Protein AF-A0A9E5MPN9-F1 (afdb_monomer_lite)

pLDDT: mean 95.98, std 2.35, range [81.56, 98.19]

Radius of gyration: 13.95 Å; chains: 1; bounding box: 28×28×39 Å

Organism: NCBI:txid1470433

Structure (mmCIF, N/CA/C/O backbone):
data_AF-A0A9E5MPN9-F1
#
_entry.id   AF-A0A9E5MPN9-F1
#
loop_
_atom_site.group_PDB
_atom_site.id
_atom_site.type_symbol
_atom_site.label_atom_id
_atom_site.label_alt_id
_atom_site.label_comp_id
_atom_site.label_asym_id
_atom_site.label_entity_id
_atom_site.label_seq_id
_atom_site.pdbx_PDB_ins_code
_atom_site.Cartn_x
_atom_site.Cartn_y
_atom_site.Cartn_z
_atom_site.occupancy
_atom_site.B_iso_or_equiv
_atom_site.auth_seq_id
_atom_site.auth_comp_id
_atom_site.auth_asym_id
_atom_site.auth_atom_id
_atom_site.pdbx_PDB_model_num
ATOM 1 N N . MET A 1 1 ? 7.208 -0.714 -3.745 1.00 87.50 1 MET A N 1
ATOM 2 C CA . MET A 1 1 ? 7.320 0.173 -2.564 1.00 87.50 1 MET A CA 1
ATOM 3 C C . MET A 1 1 ? 7.090 -0.622 -1.282 1.00 87.50 1 MET A C 1
ATOM 5 O O . MET A 1 1 ? 6.176 -1.444 -1.253 1.00 87.50 1 MET A O 1
ATOM 9 N N . ASN A 1 2 ? 7.932 -0.434 -0.262 1.00 92.62 2 ASN A N 1
ATOM 10 C CA . ASN A 1 2 ? 7.782 -1.078 1.050 1.00 92.62 2 ASN A CA 1
ATOM 11 C C . ASN A 1 2 ? 6.917 -0.226 2.011 1.00 92.62 2 ASN A C 1
ATOM 13 O O . ASN A 1 2 ? 6.469 0.859 1.648 1.00 92.62 2 ASN A O 1
ATOM 17 N N . LYS A 1 3 ? 6.665 -0.729 3.227 1.00 95.25 3 LYS A N 1
ATOM 18 C CA . LYS A 1 3 ? 5.833 -0.047 4.231 1.00 95.25 3 LYS A CA 1
ATOM 19 C C . LYS A 1 3 ? 6.384 1.325 4.641 1.00 95.25 3 LYS A C 1
ATOM 21 O O . LYS A 1 3 ? 5.616 2.273 4.673 1.00 95.25 3 LYS A O 1
ATOM 26 N N . GLU A 1 4 ? 7.676 1.417 4.946 1.00 95.81 4 GLU A N 1
ATOM 27 C CA . GLU A 1 4 ? 8.314 2.650 5.440 1.00 95.81 4 GLU A CA 1
ATOM 28 C C . GLU A 1 4 ? 8.236 3.769 4.396 1.00 95.81 4 GLU A C 1
ATOM 30 O O . GLU A 1 4 ? 7.870 4.895 4.714 1.00 95.81 4 GLU A O 1
ATOM 35 N N . GLN A 1 5 ? 8.483 3.430 3.129 1.00 95.00 5 GLN A N 1
ATOM 36 C CA . GLN A 1 5 ? 8.317 4.356 2.009 1.00 95.00 5 GLN A CA 1
ATOM 37 C C . GLN A 1 5 ? 6.860 4.812 1.865 1.00 95.00 5 GLN A C 1
ATOM 39 O O . GLN A 1 5 ? 6.595 5.985 1.646 1.00 95.00 5 GLN A O 1
ATOM 44 N N . LEU A 1 6 ? 5.896 3.898 2.011 1.00 95.88 6 LEU A N 1
ATOM 45 C CA . LEU A 1 6 ? 4.481 4.255 1.933 1.00 95.88 6 LEU A CA 1
ATOM 46 C C . LEU A 1 6 ? 4.050 5.160 3.099 1.00 95.88 6 LEU A C 1
ATOM 48 O O . LEU A 1 6 ? 3.249 6.067 2.895 1.00 95.88 6 LEU A O 1
ATOM 52 N N . GLU A 1 7 ? 4.560 4.927 4.310 1.00 96.62 7 GLU A N 1
ATOM 53 C CA . GLU A 1 7 ? 4.334 5.791 5.479 1.00 96.62 7 GLU A CA 1
ATOM 54 C C . GLU A 1 7 ? 4.865 7.211 5.233 1.00 96.62 7 GLU A C 1
ATOM 56 O O . GLU A 1 7 ? 4.150 8.179 5.498 1.00 96.62 7 GLU A O 1
ATOM 61 N N . GLU A 1 8 ? 6.067 7.334 4.662 1.00 95.50 8 GLU A N 1
ATOM 62 C CA . GLU A 1 8 ? 6.678 8.615 4.285 1.00 95.50 8 GLU A CA 1
ATOM 63 C C . GLU A 1 8 ? 5.840 9.368 3.239 1.00 95.50 8 GLU A C 1
ATOM 65 O O . GLU A 1 8 ? 5.478 10.522 3.461 1.00 95.50 8 GLU A O 1
ATOM 70 N N . GLU A 1 9 ? 5.454 8.699 2.151 1.00 94.62 9 GLU A N 1
ATOM 71 C CA . GLU A 1 9 ? 4.687 9.301 1.049 1.00 94.62 9 GLU A CA 1
ATOM 72 C C . GLU A 1 9 ? 3.243 9.656 1.438 1.00 94.62 9 GLU A C 1
ATOM 74 O O . GLU A 1 9 ? 2.661 10.614 0.930 1.00 94.62 9 GLU A O 1
ATOM 79 N N . SER A 1 10 ? 2.632 8.883 2.342 1.00 94.19 10 SER A N 1
ATOM 80 C CA . SER A 1 10 ? 1.235 9.083 2.758 1.00 94.19 10 SER A CA 1
ATOM 81 C C . SER A 1 10 ? 1.062 9.966 3.995 1.00 94.19 10 SER A C 1
ATOM 83 O O . SER A 1 10 ? -0.061 10.375 4.292 1.00 94.19 10 SER A O 1
ATOM 85 N N . GLY A 1 11 ? 2.127 10.219 4.762 1.00 95.12 11 GLY A N 1
ATOM 86 C CA . GLY A 1 11 ? 2.034 10.879 6.069 1.00 95.12 11 GLY A CA 1
ATOM 87 C C . GLY A 1 11 ? 1.262 10.063 7.117 1.00 95.12 11 GLY A C 1
ATOM 88 O O . GLY A 1 11 ? 0.727 10.623 8.082 1.00 95.12 11 GLY A O 1
ATOM 89 N N . THR A 1 12 ? 1.170 8.744 6.928 1.00 96.31 12 THR A N 1
ATOM 90 C CA . THR A 1 12 ? 0.443 7.835 7.823 1.00 96.31 12 THR A CA 1
ATOM 91 C C . THR A 1 12 ? 1.393 6.933 8.598 1.00 96.31 12 THR A C 1
ATOM 93 O O . THR A 1 12 ? 2.494 6.631 8.157 1.00 96.31 12 THR A O 1
ATOM 96 N N . ILE A 1 13 ? 0.953 6.475 9.770 1.00 97.69 13 ILE A N 1
ATOM 97 C CA . ILE A 1 13 ? 1.584 5.368 10.489 1.00 97.69 13 ILE A CA 1
ATOM 98 C C . ILE A 1 13 ? 0.736 4.133 10.236 1.00 97.69 13 ILE A C 1
ATOM 100 O O . ILE A 1 13 ? -0.444 4.081 10.606 1.00 97.69 13 ILE A O 1
ATOM 104 N N . LEU A 1 14 ? 1.340 3.124 9.628 1.00 97.62 14 LEU A N 1
ATOM 105 C CA . LEU A 1 14 ? 0.688 1.896 9.224 1.00 97.62 14 LEU A CA 1
ATOM 106 C C . LEU A 1 14 ? 0.934 0.801 10.263 1.00 97.62 14 LEU A C 1
ATOM 108 O O . LEU A 1 14 ? 1.988 0.663 10.882 1.00 97.62 14 LEU A O 1
ATOM 112 N N . GLY A 1 15 ? -0.080 -0.021 10.472 1.00 96.69 15 GLY A N 1
ATOM 113 C CA . GLY A 1 15 ? -0.058 -1.161 11.369 1.00 96.69 15 GLY A CA 1
ATOM 114 C C . GLY A 1 15 ? 0.141 -2.459 10.610 1.00 96.69 15 GLY A C 1
ATOM 115 O O . GLY A 1 15 ? 1.149 -2.656 9.927 1.00 96.69 15 GLY A O 1
ATOM 116 N N . ARG A 1 16 ? -0.827 -3.362 10.785 1.00 96.00 16 ARG A N 1
ATOM 117 C CA . ARG A 1 16 ? -0.867 -4.672 10.134 1.00 96.00 16 ARG A CA 1
ATOM 118 C C . ARG A 1 16 ? -1.262 -4.522 8.667 1.00 96.00 16 ARG A C 1
ATOM 120 O O . ARG A 1 16 ? -2.231 -3.829 8.365 1.00 96.00 16 ARG A O 1
ATOM 127 N N . GLU A 1 17 ? -0.566 -5.238 7.792 1.00 96.94 17 GLU A N 1
ATOM 128 C CA . GLU A 1 17 ? -0.982 -5.439 6.403 1.00 96.94 17 GLU A CA 1
ATOM 129 C C . GLU A 1 17 ? -2.012 -6.567 6.305 1.00 96.94 17 GLU A C 1
ATOM 131 O O . GLU A 1 17 ? -1.884 -7.606 6.959 1.00 96.94 17 GLU A O 1
ATOM 136 N N . HIS A 1 18 ? -3.027 -6.388 5.469 1.00 96.62 18 HIS A N 1
ATOM 137 C CA . HIS A 1 18 ? -3.851 -7.482 4.983 1.00 96.62 18 HIS A CA 1
ATOM 138 C C . HIS A 1 18 ? -3.343 -7.916 3.606 1.00 96.62 18 HIS A C 1
ATOM 140 O O . HIS A 1 18 ? -3.672 -7.313 2.585 1.00 96.62 18 HIS A O 1
ATOM 146 N N . THR A 1 19 ? -2.563 -8.994 3.577 1.00 96.00 19 THR A N 1
ATOM 147 C CA . THR A 1 19 ? -2.138 -9.635 2.329 1.00 96.00 19 THR A CA 1
ATOM 148 C C . THR A 1 19 ? -3.229 -10.590 1.845 1.00 96.00 19 THR A C 1
ATOM 150 O O . THR A 1 19 ? -3.723 -11.419 2.610 1.00 96.00 19 THR A O 1
ATOM 153 N N . CYS A 1 20 ? -3.611 -10.483 0.571 1.00 96.50 20 CYS A N 1
ATOM 154 C CA . CYS A 1 20 ? -4.658 -11.304 -0.030 1.00 96.50 20 CYS A CA 1
ATOM 155 C C . CYS A 1 20 ? -4.149 -12.007 -1.290 1.00 96.50 20 CYS A C 1
ATOM 157 O O . CYS A 1 20 ? -3.691 -11.346 -2.214 1.00 96.50 20 CYS A O 1
ATOM 159 N N . GLU A 1 21 ? -4.312 -13.329 -1.369 1.00 96.62 21 GLU A N 1
ATOM 160 C CA . GLU A 1 21 ? -3.905 -14.132 -2.537 1.00 96.62 21 GLU A CA 1
ATOM 161 C C . GLU A 1 21 ? -4.716 -13.828 -3.807 1.00 96.62 21 GLU A C 1
ATOM 163 O O . GLU A 1 21 ? -4.288 -14.164 -4.905 1.00 96.62 21 GLU A O 1
ATOM 168 N N . ARG A 1 22 ? -5.890 -13.195 -3.673 1.00 97.44 22 ARG A N 1
ATOM 169 C CA . ARG A 1 22 ? -6.719 -12.765 -4.815 1.00 97.44 22 ARG A CA 1
ATOM 170 C C . ARG A 1 22 ? -6.343 -11.383 -5.349 1.00 97.44 22 ARG A C 1
ATOM 172 O O . ARG A 1 22 ? -6.982 -10.907 -6.281 1.00 97.44 22 ARG A O 1
ATOM 179 N N . ASN A 1 23 ? -5.374 -10.710 -4.732 1.00 97.31 23 ASN A N 1
ATOM 180 C CA . ASN A 1 23 ? -4.849 -9.459 -5.252 1.00 97.31 23 ASN A CA 1
ATOM 181 C C . ASN A 1 23 ? -3.841 -9.766 -6.364 1.00 97.31 23 ASN A C 1
ATOM 183 O O . ASN A 1 23 ? -2.738 -10.230 -6.090 1.00 97.31 23 ASN A O 1
ATOM 187 N N . GLU A 1 24 ? -4.224 -9.499 -7.609 1.00 96.75 24 GLU A N 1
ATOM 188 C CA . GLU A 1 24 ? -3.377 -9.745 -8.783 1.00 96.75 24 GLU A CA 1
ATOM 189 C C . GLU A 1 24 ? -2.285 -8.678 -8.972 1.00 96.75 24 GLU A C 1
ATOM 191 O O . GLU A 1 24 ? -1.380 -8.865 -9.779 1.00 96.75 24 GLU A O 1
ATOM 196 N N . ILE A 1 25 ? -2.344 -7.573 -8.217 1.00 94.94 25 ILE A N 1
ATOM 197 C CA . ILE A 1 25 ? -1.416 -6.437 -8.322 1.00 94.94 25 ILE A CA 1
ATOM 198 C C . ILE A 1 25 ? -0.913 -5.966 -6.939 1.00 94.94 25 ILE A C 1
ATOM 200 O O . ILE A 1 25 ? -1.096 -4.806 -6.563 1.00 94.94 25 ILE A O 1
ATOM 204 N N . PRO A 1 26 ? -0.247 -6.839 -6.157 1.00 94.25 26 PRO A N 1
ATOM 205 C CA . PRO A 1 26 ? 0.137 -6.575 -4.762 1.00 94.25 26 PRO A CA 1
ATOM 206 C C . PRO A 1 26 ? 1.157 -5.443 -4.568 1.00 94.25 26 PRO A C 1
ATOM 208 O O . PRO A 1 26 ? 1.309 -4.920 -3.458 1.00 94.25 26 PRO A O 1
ATOM 211 N N . ASP A 1 27 ? 1.854 -5.046 -5.630 1.00 93.75 27 ASP A N 1
ATOM 212 C CA . ASP A 1 27 ? 2.773 -3.907 -5.602 1.00 93.75 27 ASP A CA 1
ATOM 213 C C . ASP A 1 27 ? 2.057 -2.565 -5.774 1.00 93.75 27 ASP A C 1
ATOM 215 O O . ASP A 1 27 ? 2.514 -1.563 -5.224 1.00 93.75 27 ASP A O 1
ATOM 219 N N . HIS A 1 28 ? 0.906 -2.566 -6.454 1.00 96.31 28 HIS A N 1
ATOM 220 C CA . HIS A 1 28 ? 0.096 -1.378 -6.722 1.00 96.31 28 HIS A CA 1
ATOM 221 C C . HIS A 1 28 ? -1.037 -1.196 -5.719 1.00 96.31 28 HIS A C 1
ATOM 223 O O . HIS A 1 28 ? -1.378 -0.072 -5.374 1.00 96.31 28 HIS A O 1
ATOM 229 N N . LEU A 1 29 ? -1.640 -2.283 -5.242 1.00 97.62 29 LEU A N 1
ATOM 230 C CA . LEU A 1 29 ? -2.737 -2.218 -4.288 1.00 97.62 29 LEU A CA 1
ATOM 231 C C . LEU A 1 29 ? -2.338 -2.875 -2.976 1.00 97.62 29 LEU A C 1
ATOM 233 O O . LEU A 1 29 ? -2.053 -4.073 -2.933 1.00 97.62 29 LEU A O 1
ATOM 237 N N . LYS A 1 30 ? -2.363 -2.099 -1.895 1.00 97.75 30 LYS A N 1
ATOM 238 C CA . LYS A 1 30 ? -1.965 -2.551 -0.558 1.00 97.75 30 LYS A CA 1
ATOM 239 C C . LYS A 1 30 ? -3.031 -2.196 0.461 1.00 97.75 30 LYS A C 1
ATOM 241 O O . LYS A 1 30 ? -3.611 -1.121 0.399 1.00 97.75 30 LYS A O 1
ATOM 246 N N . VAL A 1 31 ? -3.300 -3.093 1.404 1.00 97.88 31 VAL A N 1
ATOM 247 C CA . VAL A 1 31 ? -4.325 -2.875 2.432 1.00 97.88 31 VAL A CA 1
ATOM 248 C C . VAL A 1 31 ? -3.665 -2.868 3.800 1.00 97.88 31 VAL A C 1
ATOM 250 O O . VAL A 1 31 ? -3.109 -3.881 4.220 1.00 97.88 31 VAL A O 1
ATOM 253 N N . TYR A 1 32 ? -3.756 -1.753 4.516 1.00 98.06 32 TYR A N 1
ATOM 254 C CA . TYR A 1 32 ? -3.157 -1.600 5.841 1.00 98.06 32 TYR A CA 1
ATOM 255 C C . TYR A 1 32 ? -4.166 -1.087 6.859 1.00 98.06 32 TYR A C 1
ATOM 257 O O . TYR A 1 32 ? -5.051 -0.290 6.549 1.00 98.06 32 TYR A O 1
ATOM 265 N N . ARG A 1 33 ? -3.999 -1.517 8.110 1.00 97.69 33 ARG A N 1
ATOM 266 C CA . ARG A 1 33 ? -4.621 -0.858 9.257 1.00 97.69 33 ARG A CA 1
ATOM 267 C C . ARG A 1 33 ? -3.874 0.446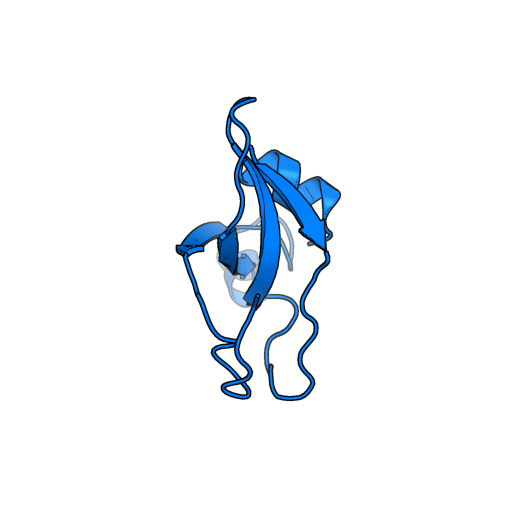 9.506 1.00 97.69 33 ARG A C 1
ATOM 269 O O . ARG A 1 33 ? -2.674 0.397 9.756 1.00 97.69 33 ARG A O 1
ATOM 276 N N . VAL A 1 34 ? -4.557 1.581 9.484 1.00 97.69 34 VAL A N 1
ATOM 277 C CA . VAL A 1 34 ? -3.949 2.879 9.798 1.00 97.69 34 VAL A CA 1
ATOM 278 C C . VAL A 1 34 ? -3.989 3.091 11.308 1.00 97.69 34 VAL A C 1
ATOM 280 O O . VAL A 1 34 ? -5.043 2.952 11.932 1.00 97.69 34 VAL A O 1
ATOM 283 N N . ILE A 1 35 ? -2.828 3.384 11.894 1.00 97.69 35 ILE A N 1
ATOM 284 C CA . ILE A 1 35 ? -2.645 3.641 13.330 1.00 97.69 35 ILE A CA 1
ATOM 285 C C . ILE A 1 35 ? -2.721 5.136 13.619 1.00 97.69 35 ILE A C 1
ATOM 287 O O . ILE A 1 35 ? -3.295 5.518 14.635 1.00 97.69 35 ILE A O 1
ATOM 291 N N . ALA A 1 36 ? -2.151 5.979 12.758 1.00 97.00 36 ALA A N 1
ATOM 292 C CA . ALA A 1 36 ? -2.229 7.426 12.906 1.00 97.00 36 ALA A CA 1
ATOM 293 C C . ALA A 1 36 ? -2.094 8.150 11.563 1.00 97.00 36 ALA A C 1
ATOM 295 O O . ALA A 1 36 ? -1.493 7.622 10.630 1.00 97.00 36 ALA A O 1
ATOM 296 N N . ILE A 1 37 ? -2.633 9.364 11.494 1.00 95.19 37 ILE A N 1
ATOM 297 C CA . ILE A 1 37 ? -2.457 10.314 10.387 1.00 95.19 37 ILE A CA 1
ATOM 298 C C . ILE A 1 37 ? -2.087 11.645 11.031 1.00 95.19 37 ILE A C 1
ATOM 300 O O . ILE A 1 37 ? -2.804 12.087 11.925 1.00 95.19 37 ILE A O 1
ATOM 304 N N . GLU A 1 38 ? -0.960 12.245 10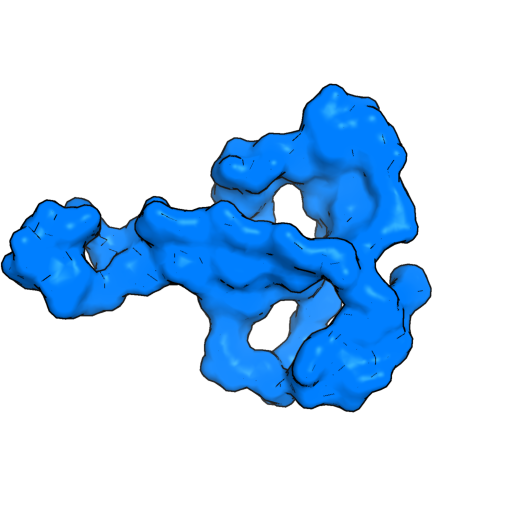.642 1.00 90.81 38 GLU A N 1
ATOM 305 C CA . GLU A 1 38 ? -0.495 13.532 11.201 1.00 90.81 38 GLU A CA 1
ATOM 306 C C . GLU A 1 38 ? -0.435 13.562 12.749 1.00 90.81 38 GLU A C 1
ATOM 308 O O . GLU A 1 38 ? -0.632 14.591 13.388 1.00 90.81 38 GLU A O 1
ATOM 313 N N . GLY A 1 39 ? -0.162 12.410 13.375 1.00 90.25 39 GLY A N 1
ATOM 314 C CA . GLY A 1 39 ? -0.114 12.254 14.836 1.00 90.25 39 GLY A CA 1
ATOM 315 C C . GLY A 1 39 ? -1.457 11.940 15.507 1.00 90.25 39 GLY A C 1
ATOM 316 O O . GLY A 1 39 ? -1.469 11.558 16.677 1.00 90.25 39 GLY A O 1
ATOM 317 N N . GLU A 1 40 ? -2.571 12.007 14.780 1.00 95.50 40 GLU A N 1
ATOM 318 C CA . GLU A 1 40 ? -3.904 11.684 15.290 1.00 95.50 40 GLU A CA 1
ATOM 319 C C . GLU A 1 40 ? -4.215 10.196 15.140 1.00 95.50 40 GLU A C 1
ATOM 321 O O . GLU A 1 40 ? -4.178 9.642 14.036 1.00 95.50 40 GLU A O 1
ATOM 326 N N . ALA A 1 41 ? -4.566 9.548 16.252 1.00 97.06 41 ALA A N 1
ATOM 327 C CA . ALA A 1 41 ? -4.830 8.115 16.296 1.00 97.06 41 ALA A CA 1
ATOM 328 C C . ALA A 1 41 ? -6.017 7.712 15.404 1.00 97.06 41 ALA A C 1
ATOM 330 O O . ALA A 1 41 ? -7.089 8.317 15.435 1.00 97.06 41 ALA A O 1
ATOM 331 N N . GLN A 1 42 ? -5.837 6.632 14.651 1.00 96.75 42 GLN A N 1
ATOM 332 C CA . GLN A 1 42 ? -6.814 6.047 13.742 1.00 96.75 42 GLN A CA 1
ATOM 333 C C . GLN A 1 42 ? -7.082 4.584 14.099 1.00 96.75 42 GLN A C 1
ATOM 335 O O . GLN A 1 42 ? -6.287 3.906 14.750 1.00 96.75 42 GLN A O 1
ATOM 340 N N . THR A 1 43 ? -8.244 4.090 13.676 1.00 94.62 43 THR A N 1
ATOM 341 C CA . THR A 1 43 ? -8.676 2.704 13.910 1.00 94.62 43 THR A CA 1
ATOM 342 C C . THR A 1 43 ? -9.459 2.162 12.714 1.00 94.62 43 THR A C 1
ATOM 344 O O . THR A 1 43 ? -10.486 1.502 12.860 1.00 94.62 43 THR A O 1
ATOM 347 N N . HIS A 1 44 ? -8.977 2.428 11.503 1.00 96.88 44 HIS A N 1
ATOM 348 C CA . HIS A 1 44 ? -9.616 1.971 10.268 1.00 96.88 44 HIS A CA 1
ATOM 349 C C . HIS A 1 44 ? -8.610 1.319 9.323 1.00 96.88 44 HIS A C 1
ATOM 351 O O . HIS A 1 44 ? -7.397 1.462 9.477 1.00 96.88 44 HIS A O 1
ATOM 357 N N . TRP A 1 45 ? -9.129 0.575 8.354 1.00 98.00 45 TRP A N 1
ATOM 358 C CA . TRP A 1 45 ? -8.346 0.008 7.265 1.00 98.00 45 TRP A CA 1
ATOM 359 C C . TRP A 1 45 ? -8.398 0.931 6.055 1.00 98.00 45 TRP A C 1
ATOM 361 O O . TRP A 1 45 ? -9.443 1.517 5.764 1.00 98.00 45 TRP A O 1
ATOM 371 N N . GLU A 1 46 ? -7.287 1.038 5.336 1.00 97.94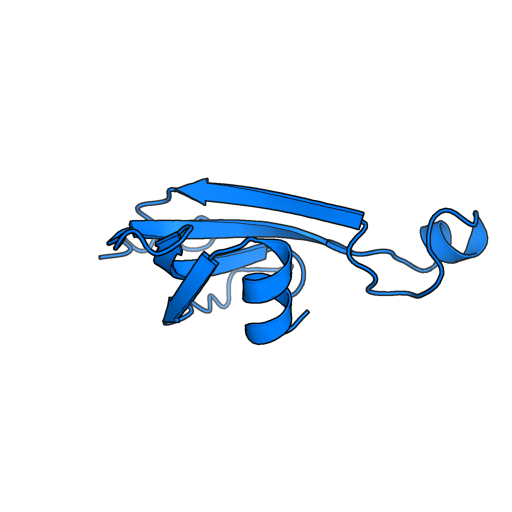 46 GLU A N 1
ATOM 372 C CA . GLU A 1 46 ? -7.226 1.723 4.050 1.00 97.94 46 GLU A CA 1
ATOM 373 C C . GLU A 1 46 ? -6.689 0.803 2.963 1.00 97.94 46 GLU A C 1
ATOM 375 O O . GLU A 1 46 ? -5.772 0.010 3.187 1.00 97.94 46 GLU A O 1
ATOM 380 N N . LEU A 1 47 ? -7.285 0.928 1.779 1.00 98.19 47 LEU A N 1
ATOM 381 C CA . LEU A 1 47 ? -6.714 0.458 0.528 1.00 98.19 47 LEU A CA 1
ATOM 382 C C . LEU A 1 47 ? -5.887 1.601 -0.055 1.00 98.19 47 LEU A C 1
ATOM 384 O O . 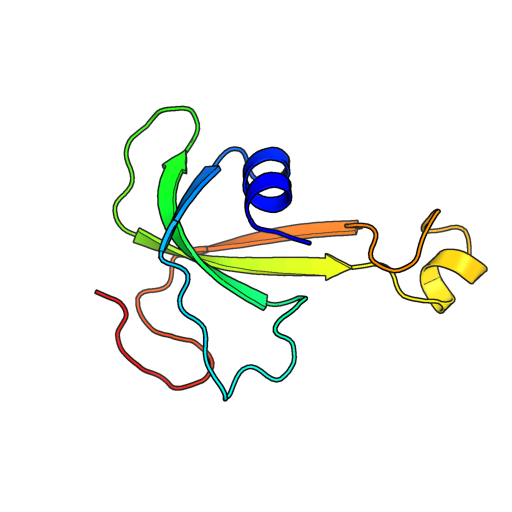LEU A 1 47 ? -6.449 2.620 -0.448 1.00 98.19 47 LEU A O 1
ATOM 388 N N . PHE A 1 48 ? -4.580 1.403 -0.134 1.00 98.00 48 PHE A N 1
ATOM 389 C CA . PHE A 1 48 ? -3.642 2.264 -0.834 1.00 98.00 48 PHE A CA 1
ATOM 390 C C . PHE A 1 48 ? -3.532 1.812 -2.286 1.00 98.00 48 PHE A C 1
ATOM 392 O O . PHE A 1 48 ? -3.333 0.626 -2.559 1.00 98.00 48 PHE A O 1
ATOM 399 N N . SER A 1 49 ? -3.653 2.769 -3.200 1.00 97.81 49 SER A N 1
ATOM 400 C CA . SER A 1 49 ? -3.462 2.600 -4.633 1.00 97.81 49 SER A CA 1
ATOM 401 C C . SER A 1 49 ? -2.248 3.401 -5.079 1.00 97.81 49 SER A C 1
ATOM 403 O O . SER A 1 49 ? -2.278 4.632 -5.099 1.00 97.81 49 SER A O 1
ATOM 405 N N . LEU A 1 50 ? -1.196 2.675 -5.439 1.00 97.56 50 LEU A N 1
ATOM 406 C CA . LEU A 1 50 ? 0.096 3.163 -5.882 1.00 97.56 50 LEU A CA 1
ATOM 407 C C . LEU A 1 50 ? 0.167 3.046 -7.404 1.00 97.56 50 LEU A C 1
ATOM 409 O O . LEU A 1 50 ? 0.059 1.956 -7.973 1.00 97.56 50 LEU A O 1
ATOM 413 N N . TRP A 1 51 ? 0.378 4.170 -8.070 1.00 95.75 51 TRP A N 1
ATOM 414 C CA . TRP A 1 51 ? 0.756 4.188 -9.476 1.00 95.75 51 TRP A CA 1
ATOM 415 C C . TRP A 1 51 ? 2.271 4.176 -9.551 1.00 95.75 51 TRP A C 1
ATOM 417 O O . TRP A 1 51 ? 2.909 5.153 -9.176 1.00 95.75 51 TRP A O 1
ATOM 427 N N . LEU A 1 52 ? 2.825 3.045 -9.979 1.00 95.88 52 LEU A N 1
ATOM 428 C CA . LEU A 1 52 ? 4.263 2.856 -10.108 1.00 95.88 52 LEU A CA 1
ATOM 429 C C . LEU A 1 52 ? 4.647 2.930 -11.582 1.00 95.88 52 LEU A C 1
ATOM 431 O O . LEU A 1 52 ? 3.974 2.315 -12.413 1.00 95.88 52 LEU A O 1
ATOM 435 N N . ALA A 1 53 ? 5.721 3.653 -11.874 1.00 96.69 53 ALA A N 1
ATOM 436 C CA . ALA A 1 53 ? 6.249 3.820 -13.214 1.00 96.69 53 ALA A CA 1
ATOM 437 C C . ALA A 1 53 ? 6.649 2.475 -13.828 1.00 96.69 53 ALA A C 1
ATOM 439 O O . ALA A 1 53 ? 7.260 1.624 -13.171 1.00 96.69 53 ALA A O 1
ATOM 440 N N . ASN A 1 54 ? 6.331 2.294 -15.102 1.00 95.19 54 ASN A N 1
ATOM 441 C CA . ASN A 1 54 ? 6.744 1.158 -15.919 1.00 95.19 54 ASN A CA 1
ATOM 442 C C . ASN A 1 54 ? 7.829 1.568 -16.937 1.00 95.19 54 ASN A C 1
ATOM 444 O O . ASN A 1 54 ? 8.275 2.712 -16.964 1.00 95.19 54 ASN A O 1
ATOM 448 N N . GLU A 1 55 ? 8.277 0.625 -17.772 1.00 97.44 55 GLU A N 1
ATOM 449 C CA . GLU A 1 55 ? 9.310 0.882 -18.791 1.00 97.44 55 GLU A CA 1
ATOM 450 C C . GLU A 1 55 ? 8.915 1.996 -19.771 1.00 97.44 55 GLU A C 1
ATOM 452 O O . GLU A 1 55 ? 9.746 2.835 -20.099 1.00 97.44 55 GLU A O 1
ATOM 457 N N . GLY A 1 56 ? 7.647 2.054 -20.184 1.00 96.88 56 GLY A N 1
ATOM 458 C CA . GLY A 1 56 ? 7.141 3.083 -21.091 1.00 96.88 56 GLY A CA 1
ATOM 459 C C . GLY A 1 56 ? 7.173 4.488 -20.488 1.00 96.88 56 GLY A C 1
ATOM 460 O O . GLY A 1 56 ? 7.486 5.437 -21.202 1.00 96.88 56 GLY A O 1
ATOM 461 N N . ASP A 1 57 ? 6.915 4.615 -19.183 1.00 96.88 57 ASP A N 1
ATOM 462 C CA . ASP A 1 57 ? 6.986 5.899 -18.467 1.00 96.88 57 ASP A CA 1
ATOM 463 C C . ASP A 1 57 ? 8.439 6.397 -18.365 1.00 96.88 57 ASP A C 1
ATOM 465 O O . ASP A 1 57 ? 8.719 7.592 -18.462 1.00 96.88 57 ASP A O 1
ATOM 469 N N . VAL A 1 58 ? 9.395 5.475 -18.220 1.00 97.50 58 VAL A N 1
ATOM 470 C CA . VAL A 1 58 ? 10.829 5.805 -18.228 1.00 97.50 58 VAL A CA 1
ATOM 471 C C . VAL A 1 58 ? 11.297 6.170 -19.638 1.00 97.50 58 VAL A C 1
ATOM 473 O O . VAL A 1 58 ? 12.020 7.148 -19.825 1.00 97.50 58 VAL A O 1
ATOM 476 N N . GLU A 1 59 ? 10.872 5.420 -20.656 1.00 97.75 59 GLU A N 1
ATOM 477 C CA . GLU A 1 59 ? 11.214 5.684 -22.058 1.00 97.75 59 GLU A CA 1
ATOM 478 C C . GLU A 1 59 ? 10.670 7.028 -22.560 1.00 97.75 59 GLU A C 1
ATOM 480 O O . GLU A 1 59 ? 11.329 7.703 -23.355 1.00 97.75 59 GLU A O 1
ATOM 485 N N . SER A 1 60 ? 9.484 7.433 -22.098 1.00 96.38 60 SER A N 1
ATOM 486 C CA . SER A 1 60 ? 8.874 8.723 -22.438 1.00 96.38 60 SER A CA 1
ATOM 487 C C . SER A 1 60 ? 9.483 9.905 -21.671 1.00 96.38 60 SER A C 1
ATOM 489 O O . SER A 1 60 ? 9.286 11.053 -22.076 1.00 96.38 60 SER A O 1
ATOM 491 N N . GLY A 1 61 ? 10.251 9.639 -20.608 1.00 95.88 61 GLY A N 1
ATOM 492 C CA . GLY A 1 61 ? 10.816 10.648 -19.710 1.00 95.88 61 GLY A CA 1
ATOM 493 C C . GLY A 1 61 ? 9.831 11.172 -18.660 1.00 95.88 61 GLY A C 1
ATOM 494 O O . GLY A 1 61 ? 10.075 12.234 -18.088 1.00 95.88 61 GLY A O 1
ATOM 495 N N . GLU A 1 62 ? 8.723 10.467 -18.422 1.00 94.25 62 GLU A N 1
ATOM 496 C CA . GLU A 1 62 ? 7.762 10.765 -17.351 1.00 94.25 62 GLU A CA 1
ATOM 497 C C . GLU A 1 62 ? 8.240 10.276 -15.974 1.00 94.25 62 GLU A C 1
ATOM 499 O O . GLU A 1 62 ? 7.802 10.813 -14.959 1.00 94.25 62 GLU A O 1
ATOM 504 N N . ALA A 1 63 ? 9.156 9.304 -15.941 1.00 97.00 63 ALA A N 1
ATOM 505 C CA . ALA A 1 63 ? 9.788 8.775 -14.735 1.00 97.00 63 ALA A CA 1
ATOM 506 C C . ALA A 1 63 ? 11.306 8.622 -14.920 1.00 97.00 63 ALA A C 1
ATOM 508 O O . ALA A 1 63 ? 11.792 8.403 -16.032 1.00 97.00 63 ALA A O 1
ATOM 509 N N . GLU A 1 64 ? 12.068 8.676 -13.828 1.00 96.81 64 GLU A N 1
ATOM 510 C CA . GLU A 1 64 ? 13.510 8.411 -13.844 1.00 96.81 64 GLU A CA 1
ATOM 511 C C . GLU A 1 64 ? 13.808 6.910 -13.765 1.00 96.81 64 GLU A C 1
ATOM 513 O O . GLU A 1 64 ? 14.791 6.435 -14.341 1.00 96.81 64 GLU A O 1
ATOM 518 N N . THR A 1 65 ? 12.974 6.147 -13.048 1.00 96.44 65 THR A N 1
ATOM 519 C CA . THR A 1 65 ? 13.195 4.710 -12.826 1.00 96.44 65 THR A CA 1
ATOM 520 C C . THR A 1 65 ? 11.907 3.888 -12.813 1.00 96.44 65 THR A C 1
ATOM 522 O O . THR A 1 65 ? 10.851 4.342 -12.381 1.00 96.44 65 THR A O 1
ATOM 525 N N . VAL A 1 66 ? 11.998 2.624 -13.245 1.00 95.38 66 VAL A N 1
ATOM 526 C CA . VAL A 1 66 ? 10.883 1.670 -13.127 1.00 95.38 66 VAL A CA 1
ATOM 527 C C . VAL A 1 66 ? 10.602 1.405 -11.648 1.00 95.38 66 VAL A C 1
ATOM 529 O O . VAL A 1 66 ? 11.511 1.095 -10.877 1.00 95.38 66 VAL A O 1
ATOM 532 N N . GLY A 1 67 ? 9.330 1.484 -11.263 1.00 94.00 67 GLY A N 1
ATOM 533 C CA . GLY A 1 67 ? 8.876 1.329 -9.884 1.00 94.00 67 GLY A CA 1
ATOM 534 C C . GLY A 1 67 ? 8.820 2.632 -9.081 1.00 94.00 67 GLY A C 1
ATOM 535 O O . GLY A 1 67 ? 8.435 2.583 -7.911 1.00 94.00 67 GLY A O 1
ATOM 536 N N . GLU A 1 68 ? 9.173 3.771 -9.683 1.00 94.75 68 GLU A N 1
ATOM 537 C CA . GLU A 1 68 ? 8.988 5.103 -9.101 1.00 94.75 68 GLU A CA 1
ATOM 538 C C . GLU A 1 68 ? 7.503 5.384 -8.835 1.00 94.75 68 GLU A C 1
ATOM 540 O O . GLU A 1 68 ? 6.648 5.059 -9.656 1.00 94.75 68 GLU A O 1
ATOM 545 N N . LEU A 1 69 ? 7.175 5.959 -7.677 1.00 95.94 69 LEU A N 1
ATOM 546 C CA . LEU A 1 69 ? 5.795 6.304 -7.343 1.00 95.94 69 LEU A CA 1
ATOM 547 C C . LEU A 1 69 ? 5.390 7.585 -8.077 1.00 95.94 69 LEU A C 1
ATOM 549 O O . LEU A 1 69 ? 5.858 8.668 -7.754 1.00 95.94 69 LEU A O 1
ATOM 553 N N . LEU A 1 70 ? 4.464 7.457 -9.020 1.00 95.69 70 LEU A N 1
ATOM 554 C CA . LEU A 1 70 ? 3.916 8.574 -9.788 1.00 95.69 70 LEU A CA 1
ATOM 555 C C . LEU A 1 70 ? 2.704 9.205 -9.104 1.00 95.69 70 LEU A C 1
ATOM 557 O O . LEU A 1 70 ? 2.445 10.401 -9.233 1.00 95.69 70 LEU A O 1
ATOM 561 N N . ASN A 1 71 ? 1.907 8.388 -8.415 1.00 95.81 71 ASN A N 1
ATOM 562 C CA . ASN A 1 71 ? 0.722 8.849 -7.705 1.00 95.81 71 ASN A CA 1
ATOM 563 C C . ASN A 1 71 ? 0.370 7.898 -6.562 1.00 95.81 71 ASN A C 1
ATOM 565 O O . ASN A 1 71 ? 0.513 6.678 -6.683 1.00 95.81 71 ASN A O 1
ATOM 569 N N . LEU A 1 72 ? -0.157 8.464 -5.481 1.00 97.12 72 LEU A N 1
ATOM 570 C CA . LEU A 1 72 ? -0.654 7.743 -4.328 1.00 97.12 72 LEU A CA 1
ATOM 571 C C . LEU A 1 72 ? -2.040 8.251 -3.947 1.00 97.12 72 LEU A C 1
ATOM 573 O O .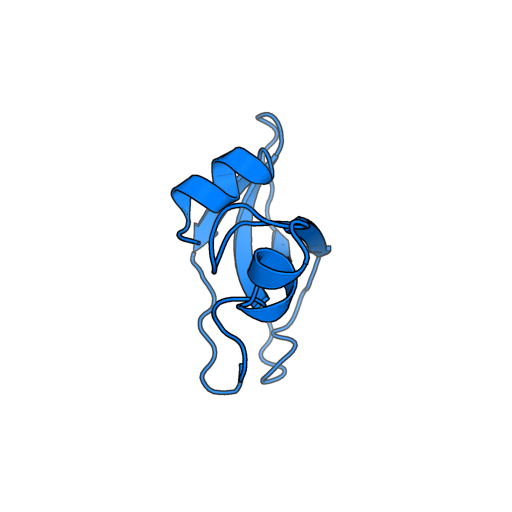 LEU A 1 72 ? -2.267 9.444 -3.761 1.00 97.12 72 LEU A O 1
ATOM 577 N N . SER A 1 73 ? -2.965 7.317 -3.768 1.00 97.19 73 SER A N 1
ATOM 578 C CA . SER A 1 73 ? -4.279 7.597 -3.198 1.00 97.19 73 SER A CA 1
ATOM 579 C C . SER A 1 73 ? -4.677 6.500 -2.223 1.00 97.19 73 SER A C 1
ATOM 581 O O . SER A 1 73 ? -4.190 5.370 -2.314 1.00 97.19 73 SER A O 1
ATOM 583 N N . SER A 1 74 ? -5.573 6.817 -1.294 1.00 97.31 74 SER A N 1
ATOM 584 C CA . SER A 1 74 ? -6.139 5.825 -0.389 1.00 97.31 74 SER A CA 1
ATOM 585 C C . SER 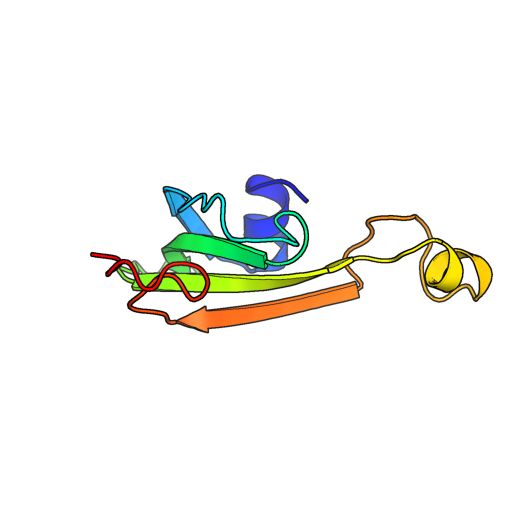A 1 74 ? -7.629 6.043 -0.155 1.00 97.31 74 SER A C 1
ATOM 587 O O . SER A 1 74 ? -8.160 7.146 -0.303 1.00 97.31 74 SER A O 1
ATOM 589 N N . ILE A 1 75 ? -8.323 4.958 0.190 1.00 97.38 75 ILE A N 1
ATOM 590 C CA . ILE A 1 75 ? -9.717 4.991 0.636 1.00 97.38 75 ILE A CA 1
ATOM 591 C C . ILE A 1 75 ? -9.901 4.114 1.867 1.00 97.38 75 ILE A C 1
ATOM 593 O O . ILE A 1 75 ? -9.314 3.036 1.975 1.00 97.38 75 ILE A O 1
ATOM 597 N N . LYS A 1 76 ? -10.778 4.545 2.777 1.00 97.44 76 LYS A N 1
ATOM 598 C CA . LYS A 1 76 ? -11.187 3.726 3.920 1.00 97.44 76 LYS A CA 1
ATOM 599 C C . LYS A 1 76 ? -12.023 2.543 3.446 1.00 97.44 76 LYS A C 1
ATOM 601 O O . LYS A 1 76 ? -12.962 2.712 2.667 1.00 97.44 76 LYS A O 1
ATOM 606 N N . VAL A 1 77 ? -11.713 1.356 3.953 1.00 97.50 77 VAL A N 1
ATOM 607 C CA . VAL A 1 77 ? -12.414 0.112 3.622 1.00 97.50 77 VAL A CA 1
ATOM 608 C C . VAL A 1 77 ? -12.768 -0.652 4.892 1.00 97.50 77 VAL A C 1
ATOM 610 O O . VAL A 1 77 ? -12.039 -0.612 5.874 1.00 97.50 77 VAL A O 1
ATOM 613 N N . ASN A 1 78 ? -13.889 -1.371 4.863 1.00 96.81 78 ASN A N 1
ATOM 614 C CA . ASN A 1 78 ? -14.300 -2.276 5.949 1.00 96.81 78 ASN A CA 1
ATOM 615 C C . ASN A 1 78 ? -14.202 -3.753 5.535 1.00 96.81 78 ASN A C 1
ATOM 617 O O . ASN A 1 78 ? -14.521 -4.652 6.306 1.00 96.81 78 ASN A O 1
ATOM 621 N N . TYR A 1 79 ? -13.807 -4.011 4.291 1.00 97.50 79 TYR A N 1
ATOM 622 C CA . TYR A 1 79 ? -13.667 -5.338 3.716 1.00 97.50 79 TYR A CA 1
ATOM 623 C C . TYR A 1 79 ? -12.511 -5.344 2.721 1.00 97.50 79 TYR A C 1
ATOM 625 O O . TYR A 1 79 ? -12.168 -4.317 2.134 1.00 97.50 79 TYR A O 1
ATOM 633 N N . CYS A 1 80 ? -11.914 -6.512 2.519 1.00 97.12 80 CYS A N 1
ATOM 634 C CA . CYS A 1 80 ? -10.913 -6.717 1.491 1.00 97.12 80 CYS A CA 1
ATOM 635 C C . CYS A 1 80 ? -11.585 -6.649 0.109 1.00 97.12 80 CYS A C 1
ATOM 637 O O . CYS A 1 80 ? -12.475 -7.464 -0.160 1.00 97.12 80 CYS A O 1
ATOM 639 N N . PRO A 1 81 ? -11.165 -5.741 -0.791 1.00 95.62 81 PRO A N 1
ATOM 640 C CA . PRO A 1 81 ? -11.783 -5.590 -2.111 1.00 95.62 81 PRO A CA 1
ATOM 641 C C . PRO A 1 81 ? -11.557 -6.806 -3.027 1.00 95.62 81 PRO A C 1
ATOM 643 O O . PRO A 1 81 ? -12.257 -6.954 -4.023 1.00 95.62 81 PRO A O 1
ATOM 646 N N . PHE A 1 82 ? -10.614 -7.692 -2.687 1.00 97.19 82 PHE A N 1
ATOM 647 C CA . PHE A 1 82 ? -10.233 -8.842 -3.515 1.00 97.19 82 PHE A CA 1
ATOM 648 C C . PHE A 1 82 ? -10.956 -10.139 -3.131 1.00 97.19 82 PHE A C 1
ATOM 650 O O . PHE A 1 82 ? -11.352 -10.925 -3.991 1.00 97.19 82 PHE A O 1
ATOM 657 N N . CYS A 1 83 ? -11.128 -10.403 -1.832 1.00 95.94 83 CYS A N 1
ATOM 658 C CA . CYS A 1 83 ? -11.763 -11.635 -1.350 1.00 95.94 83 CYS A CA 1
ATOM 659 C C . CYS A 1 83 ? -13.092 -11.422 -0.621 1.00 95.94 83 CYS A C 1
ATOM 661 O O . CYS A 1 83 ? -13.769 -12.407 -0.328 1.00 95.94 83 CYS A O 1
ATOM 663 N N . GLY A 1 84 ? -13.473 -10.173 -0.338 1.00 95.88 84 GLY A N 1
ATOM 664 C CA . GLY A 1 84 ? -14.696 -9.832 0.390 1.00 95.88 84 GLY A CA 1
ATOM 665 C C . GLY A 1 84 ? -14.640 -10.116 1.894 1.00 95.88 84 GLY A C 1
ATOM 666 O O . GLY A 1 84 ? -15.652 -9.960 2.572 1.00 95.88 84 GLY A O 1
ATOM 667 N N . LEU A 1 85 ? -13.487 -10.535 2.433 1.00 96.56 85 LEU A N 1
ATOM 668 C CA . LEU A 1 85 ? -13.313 -10.756 3.870 1.00 96.56 85 LEU A CA 1
ATOM 669 C C . LEU A 1 85 ? -13.527 -9.442 4.631 1.00 96.56 85 LEU A C 1
ATOM 671 O O . LEU A 1 85 ? -12.925 -8.430 4.278 1.00 96.56 85 LEU A O 1
ATOM 675 N N . SER A 1 86 ? -14.339 -9.468 5.688 1.00 96.44 86 SER A N 1
ATOM 676 C CA . SER A 1 86 ? -14.499 -8.323 6.589 1.00 96.44 86 SER A CA 1
ATOM 677 C C . SER A 1 86 ? -13.180 -8.006 7.295 1.00 96.44 86 SER A C 1
ATOM 679 O O . SER A 1 86 ? -12.506 -8.906 7.799 1.00 96.44 86 SER A O 1
ATOM 681 N N . LEU A 1 87 ? -12.817 -6.727 7.331 1.00 91.94 87 LEU A N 1
ATOM 682 C CA . LEU A 1 87 ? -11.619 -6.225 7.992 1.00 91.94 87 LEU A CA 1
ATOM 683 C C . LEU A 1 87 ? -12.040 -5.546 9.299 1.00 91.94 87 LEU A C 1
ATOM 685 O O . LEU A 1 87 ? -12.531 -4.420 9.286 1.00 91.94 87 LEU A O 1
ATOM 689 N N . GLU A 1 88 ? -11.885 -6.262 10.414 1.00 81.56 88 GLU A N 1
ATOM 690 C CA . GLU A 1 88 ? -12.088 -5.730 11.774 1.00 81.56 88 GLU A CA 1
ATOM 691 C C . GLU A 1 88 ? -10.895 -4.875 12.233 1.00 81.56 88 GLU A C 1
ATOM 693 O O . GLU A 1 88 ? -9.727 -5.251 11.964 1.00 81.56 88 GLU A O 1
#

Foldseek 3Di:
DDDVVCCVVQQFDWDDWDDDPQPPCPLFWTKTQTQDHPNHGDGFIKIKGFDFDDPVCCVVVVDVDGRDTPDIDMDTDQADPRPRHGDD

Sequence (88 aa):
MNKEQLEEESGTILGREHTCERNEIPDHLKVYRVIAIEGEAQTHWELFSLWLANEGDVESGEAETVGELLNLSSIKVNYCPFCGLSLE

Secondary structure (DSSP, 8-state):
--HHHHHHHHTEEEEEE---TT-S-TTTEEEEEEEEETTEEEEEEEEEEEEE--HHHHHHTS-SSTT-EEEEEEEEESB-TTT--B--